Protein AF-A0A969HHE5-F1 (afdb_monomer_lite)

Foldseek 3Di:
DDDPVPPCPVVVVLVVVLVVVVVDPDDDPVNNVVSVVVNVVVVVVVVVVVVVVVVVVVVVVVVVVVVVVVVVVVVVVVVVVVVVVVVVVVVVVVVVVVVVVVVVVVVVVVVVVVVVVVVVVVVVVVVVVVVVVVVVVVVVVVVVVVVVVVVVVVD

pLDDT: mean 85.13, std 11.08, range [43.25, 96.44]

Radius of gyration: 57.69 Å; chains: 1; bounding box: 101×28×163 Å

Secondary structure (DSSP, 8-state):
---GGGTTHHHHHHHHHHHHHHH-TT--HHHHHHHHHHHHHHHHHHHHHHHHHHHHHHHHHHHHHHHHHHHHHHHHHHHHHHHHHHHHHHHHHHHHHHHHHHHHHHHHHHHHHHHHHHHHHHHHHHHHHHHHHHHHHHHHHHHHHHHHHHHHT--

Structure (mmCIF, N/CA/C/O backbone):
data_AF-A0A969HHE5-F1
#
_entry.id   AF-A0A969HHE5-F1
#
loop_
_atom_site.group_PDB
_atom_site.id
_atom_site.type_symbol
_atom_site.label_atom_id
_atom_site.label_alt_id
_atom_site.label_comp_id
_atom_site.label_asym_id
_atom_site.label_entity_id
_atom_site.label_seq_id
_atom_site.pdbx_PDB_ins_code
_atom_site.Cartn_x
_atom_site.Cartn_y
_atom_site.Cartn_z
_atom_site.occupancy
_atom_site.B_iso_or_equiv
_atom_site.auth_seq_id
_atom_site.auth_comp_id
_atom_site.auth_asym_id
_atom_site.auth_atom_id
_atom_site.pdbx_PDB_model_num
ATOM 1 N N . MET A 1 1 ? -5.623 -16.196 25.609 1.00 43.25 1 MET A N 1
ATOM 2 C CA . MET A 1 1 ? -7.076 -15.987 25.433 1.00 43.25 1 MET A CA 1
ATOM 3 C C . MET A 1 1 ? -7.750 -16.845 26.494 1.00 43.25 1 MET A C 1
ATOM 5 O O . MET A 1 1 ? -7.651 -18.057 26.391 1.00 43.25 1 MET A O 1
ATOM 9 N N . GLN A 1 2 ? -8.241 -16.256 27.589 1.00 49.16 2 GLN A N 1
ATOM 10 C CA . GLN A 1 2 ? -8.954 -17.019 28.626 1.00 49.16 2 GLN A CA 1
ATOM 11 C C . GLN A 1 2 ? -10.340 -17.410 28.089 1.00 49.16 2 GLN A C 1
ATOM 13 O O . GLN A 1 2 ? -10.951 -16.626 27.365 1.00 49.16 2 GLN A O 1
ATOM 18 N N . ASP A 1 3 ? -10.789 -18.629 28.390 1.00 47.31 3 ASP A N 1
ATOM 19 C CA . ASP A 1 3 ? -12.088 -19.169 27.974 1.00 47.31 3 ASP A CA 1
ATOM 20 C C . ASP A 1 3 ? -13.237 -18.266 28.483 1.00 47.31 3 ASP A C 1
ATOM 22 O O . ASP A 1 3 ? -13.284 -17.981 29.686 1.00 47.31 3 ASP A O 1
ATOM 26 N N . PRO A 1 4 ? -14.167 -17.808 27.615 1.00 56.56 4 PRO A N 1
ATOM 27 C CA . PRO A 1 4 ? -15.286 -16.946 28.004 1.00 56.56 4 PRO A CA 1
ATOM 28 C C . PRO A 1 4 ? -16.180 -17.534 29.107 1.00 56.56 4 PRO A C 1
ATOM 30 O O . PRO A 1 4 ? -16.873 -16.773 29.781 1.00 56.56 4 PRO A O 1
ATOM 33 N N . LYS A 1 5 ? -16.157 -18.855 29.343 1.00 56.91 5 LYS A N 1
ATOM 34 C CA . LYS A 1 5 ? -16.918 -19.486 30.435 1.00 56.91 5 LYS A CA 1
ATOM 35 C C . LYS A 1 5 ? -16.432 -19.117 31.838 1.00 56.91 5 LYS A C 1
ATOM 37 O O . LYS A 1 5 ? -17.246 -19.114 32.754 1.00 56.91 5 LYS A O 1
ATOM 42 N N . HIS A 1 6 ? -15.157 -18.766 32.008 1.00 61.25 6 HIS A N 1
ATOM 43 C CA . HIS A 1 6 ? -14.584 -18.457 33.326 1.00 61.25 6 HIS A CA 1
ATOM 44 C C . HIS A 1 6 ? -14.660 -16.969 33.709 1.00 61.25 6 HIS A C 1
ATOM 46 O O . HIS A 1 6 ? -14.395 -16.614 34.855 1.00 61.25 6 HIS A O 1
ATOM 52 N N . VAL A 1 7 ? -15.038 -16.085 32.777 1.00 70.12 7 VAL A N 1
ATOM 53 C CA . VAL A 1 7 ? -15.033 -14.625 33.004 1.00 70.12 7 VAL A CA 1
ATOM 54 C C . VAL A 1 7 ? -16.102 -14.190 34.013 1.00 70.12 7 VAL A C 1
ATOM 56 O O . VAL A 1 7 ? -15.891 -13.206 34.712 1.00 70.12 7 VAL A O 1
ATOM 59 N N . PHE A 1 8 ? -17.203 -14.945 34.123 1.00 79.50 8 PHE A N 1
ATOM 60 C CA . PHE A 1 8 ? -18.357 -14.601 34.966 1.00 79.50 8 PHE A CA 1
ATOM 61 C C . PHE A 1 8 ? -18.649 -15.612 36.086 1.00 79.50 8 PHE A C 1
ATOM 63 O O . PHE A 1 8 ? -19.766 -15.678 36.599 1.00 79.50 8 PHE A O 1
ATOM 70 N N . GLU A 1 9 ? -17.690 -16.465 36.454 1.00 84.00 9 GLU A N 1
ATOM 71 C CA . GLU A 1 9 ? -17.938 -17.512 37.457 1.00 84.00 9 GLU A CA 1
ATOM 72 C C . GLU A 1 9 ? -18.353 -16.952 38.819 1.00 84.00 9 GLU A C 1
ATOM 74 O O . GLU A 1 9 ? -19.212 -17.533 39.484 1.00 84.00 9 GLU A O 1
ATOM 79 N N . LYS A 1 10 ? -17.787 -15.811 39.226 1.00 83.06 10 LYS A N 1
ATOM 80 C CA . LYS A 1 10 ? -18.096 -15.177 40.515 1.00 83.06 10 LYS A CA 1
ATOM 81 C C . LYS A 1 10 ? -19.502 -14.589 40.525 1.00 83.06 10 LYS A C 1
ATOM 83 O O . LYS A 1 10 ? -20.229 -14.739 41.499 1.00 83.06 10 LYS A O 1
ATOM 88 N N . GLU A 1 11 ? -19.911 -13.991 39.419 1.00 83.50 11 GLU A N 1
ATOM 89 C CA . GLU A 1 11 ? -21.220 -13.382 39.212 1.00 83.50 11 GLU A CA 1
ATOM 90 C C . GLU A 1 11 ? -22.305 -14.462 39.130 1.00 83.50 11 GLU A C 1
ATOM 92 O O . GLU A 1 11 ? -23.386 -14.322 39.702 1.00 83.50 11 GLU A O 1
ATOM 97 N N . VAL A 1 12 ? -21.999 -15.588 38.477 1.00 86.81 12 VAL A N 1
ATOM 98 C CA . VAL A 1 12 ? -22.869 -16.770 38.451 1.00 86.81 12 VAL A CA 1
ATOM 99 C C . VAL A 1 12 ? -23.000 -17.380 39.850 1.00 86.81 12 VAL A C 1
ATOM 101 O O . VAL A 1 12 ? -24.103 -17.772 40.238 1.00 86.81 12 VAL A O 1
ATOM 104 N N . GLN A 1 13 ? -21.917 -17.436 40.633 1.00 86.50 13 GLN A N 1
ATOM 105 C CA . GLN A 1 13 ? -21.962 -17.880 42.031 1.00 86.50 13 GLN A CA 1
ATOM 106 C C . GLN A 1 13 ? -22.802 -16.942 42.907 1.00 86.50 13 GLN A C 1
ATOM 108 O O . GLN A 1 13 ? -23.683 -17.430 43.613 1.00 86.50 13 GLN A O 1
ATOM 113 N N . ALA A 1 14 ? -22.608 -15.624 42.809 1.00 85.75 14 ALA A N 1
ATOM 114 C CA . ALA A 1 14 ? -23.400 -14.628 43.534 1.00 85.75 14 ALA A CA 1
ATOM 115 C C . ALA A 1 14 ? -24.896 -14.720 43.181 1.00 85.75 14 ALA A C 1
ATOM 117 O O . ALA A 1 14 ? -25.756 -14.713 44.062 1.00 85.75 14 ALA A O 1
ATOM 118 N N . LEU A 1 15 ? -25.225 -14.919 41.899 1.00 85.88 15 LEU A N 1
ATOM 119 C CA . LEU A 1 15 ? -26.602 -15.122 41.446 1.00 85.88 15 LEU A CA 1
ATOM 120 C C . LEU A 1 15 ? -27.217 -16.415 41.999 1.00 85.88 15 LEU A C 1
ATOM 122 O O . LEU A 1 15 ? -28.385 -16.436 42.391 1.00 85.88 15 LEU A O 1
ATOM 126 N N . ASN A 1 16 ? -26.458 -17.510 42.002 1.00 88.00 16 ASN A N 1
ATOM 127 C CA . ASN A 1 16 ? -26.926 -18.788 42.532 1.00 88.00 16 ASN A CA 1
ATOM 128 C C . ASN A 1 16 ? -27.108 -18.740 44.055 1.00 88.00 16 ASN A C 1
ATOM 130 O O . ASN A 1 16 ? -28.074 -19.317 44.553 1.00 88.00 16 ASN A O 1
ATOM 134 N N . HIS A 1 17 ? -26.246 -18.007 44.764 1.00 86.19 17 HIS A N 1
ATOM 135 C CA . HIS A 1 17 ? -26.370 -17.730 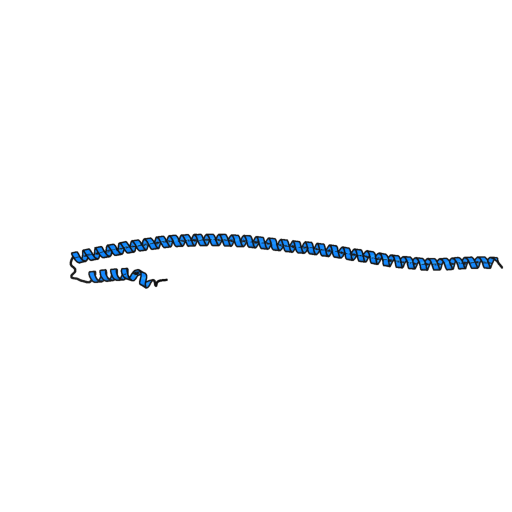46.197 1.00 86.19 17 HIS A CA 1
ATOM 136 C C . HIS A 1 17 ? -27.612 -16.882 46.507 1.00 86.19 17 HIS A C 1
ATOM 138 O O . HIS A 1 17 ? -28.446 -17.268 47.318 1.00 86.19 17 HIS A O 1
ATOM 144 N N . ALA A 1 18 ? -27.851 -15.796 45.769 1.00 84.44 18 ALA A N 1
ATOM 145 C CA . ALA A 1 18 ? -29.075 -15.007 45.931 1.00 84.44 18 ALA A CA 1
ATOM 146 C C . ALA A 1 18 ? -30.350 -15.842 45.665 1.00 84.44 18 ALA A C 1
ATOM 148 O O . ALA A 1 18 ? -31.352 -15.731 46.377 1.00 84.44 18 ALA A O 1
ATOM 149 N N . LYS A 1 19 ? -30.313 -16.738 44.667 1.00 85.94 19 LYS A N 1
ATOM 150 C CA . LYS A 1 19 ? -31.415 -17.670 44.369 1.00 85.94 19 LYS A CA 1
ATOM 151 C C . LYS A 1 19 ? -31.629 -18.722 45.459 1.00 85.94 19 LYS A C 1
ATOM 153 O O . LYS A 1 19 ? -32.777 -19.121 45.660 1.00 85.94 19 LYS A O 1
ATOM 158 N N . SER A 1 20 ? -30.580 -19.208 46.126 1.00 86.06 20 SER A N 1
ATOM 159 C CA . SER A 1 20 ? -30.727 -20.168 47.228 1.00 86.06 20 SER A CA 1
ATOM 160 C C . SER A 1 20 ? -31.316 -19.495 48.468 1.00 86.06 20 SER A C 1
ATOM 162 O O . SER A 1 20 ? -32.255 -20.038 49.049 1.00 86.06 20 SER A O 1
ATOM 164 N N . VAL A 1 21 ? -30.880 -18.271 48.788 1.00 84.31 21 VAL A N 1
ATOM 165 C CA . VAL A 1 21 ? -31.452 -17.450 49.867 1.00 84.31 21 VAL A CA 1
ATOM 166 C C . VAL A 1 21 ? -32.944 -17.186 49.628 1.00 84.31 21 VAL A C 1
ATOM 168 O O . VAL A 1 21 ? -33.747 -17.350 50.540 1.00 84.31 21 VAL A O 1
ATOM 171 N N . LEU A 1 22 ? -33.367 -16.879 48.397 1.00 81.12 22 LEU A N 1
ATOM 172 C CA . LEU A 1 22 ? -34.792 -16.690 48.072 1.00 81.12 22 LEU A CA 1
ATOM 173 C C . LEU A 1 22 ? -35.649 -17.963 48.215 1.00 81.12 22 LEU A C 1
ATOM 175 O O . LEU A 1 22 ? -36.863 -17.868 48.387 1.00 81.12 22 LEU A O 1
ATOM 179 N N . ARG A 1 23 ? -35.049 -19.156 48.115 1.00 84.81 23 ARG A N 1
ATOM 180 C CA . ARG A 1 23 ? -35.761 -20.442 48.250 1.00 84.81 23 ARG A CA 1
ATOM 181 C C . ARG A 1 23 ? -35.939 -20.875 49.707 1.00 84.81 23 ARG A C 1
ATOM 183 O O . ARG A 1 23 ? -36.840 -21.663 49.996 1.00 84.81 23 ARG A O 1
ATOM 190 N N . GLU A 1 24 ? -35.114 -20.374 50.620 1.00 83.31 24 GLU A N 1
ATOM 191 C CA . GLU A 1 24 ? -35.242 -20.628 52.055 1.00 83.31 24 GLU A CA 1
ATOM 192 C C . GLU A 1 24 ? -36.437 -19.847 52.642 1.00 83.31 24 GLU A C 1
ATOM 194 O O . GLU A 1 24 ? -36.425 -18.622 52.735 1.00 83.31 24 GLU A O 1
ATOM 199 N N . LYS A 1 25 ? -37.485 -20.565 53.077 1.00 69.69 25 LYS A N 1
ATOM 200 C CA . LYS A 1 25 ? -38.732 -19.980 53.621 1.00 69.69 25 LYS A CA 1
ATOM 201 C C . LYS A 1 25 ? -38.600 -19.324 55.010 1.00 69.69 25 LYS A C 1
ATOM 203 O O . LYS A 1 25 ? -39.521 -18.625 55.414 1.00 69.69 25 LYS A O 1
ATOM 208 N N . ASN A 1 26 ? -37.493 -19.537 55.728 1.00 72.50 26 ASN A N 1
ATOM 209 C CA . ASN A 1 26 ? -37.283 -19.096 57.120 1.00 72.50 26 ASN A CA 1
ATOM 210 C C . ASN A 1 26 ? -36.113 -18.104 57.263 1.00 72.50 26 ASN A C 1
ATOM 212 O O . ASN A 1 26 ? -35.299 -18.211 58.180 1.00 72.50 26 ASN A O 1
ATOM 216 N N . ASN A 1 27 ? -35.995 -17.137 56.354 1.00 74.12 27 ASN A N 1
ATOM 217 C CA . ASN A 1 27 ? -34.981 -16.094 56.492 1.00 74.12 27 ASN A CA 1
ATOM 218 C C . ASN A 1 27 ? -35.461 -14.956 57.399 1.00 74.12 27 ASN A C 1
ATOM 220 O O . ASN A 1 27 ? -36.538 -14.397 57.206 1.00 74.12 27 ASN A O 1
ATOM 224 N N . SER A 1 28 ? -34.624 -14.590 58.373 1.00 81.31 28 SER A N 1
ATOM 225 C CA . SER A 1 28 ? -34.777 -13.346 59.132 1.00 81.31 28 SER A CA 1
ATOM 226 C C . SER A 1 28 ? -34.724 -12.143 58.183 1.00 81.31 28 SER A C 1
ATOM 228 O O . SER A 1 28 ? -33.904 -12.114 57.260 1.00 81.31 28 SER A O 1
ATOM 230 N N . LEU A 1 29 ? -35.558 -11.131 58.442 1.00 81.00 29 LEU A N 1
ATOM 231 C CA . LEU A 1 29 ? -35.588 -9.871 57.691 1.00 81.00 29 LEU A CA 1
ATOM 232 C C . LEU A 1 29 ? -34.198 -9.204 57.631 1.00 81.00 29 LEU A C 1
ATOM 234 O O . LEU A 1 29 ? -33.817 -8.638 56.611 1.00 81.00 29 LEU A O 1
ATOM 238 N N . GLU A 1 30 ? -33.416 -9.330 58.706 1.00 83.38 30 GLU A N 1
ATOM 239 C CA . GLU A 1 30 ? -32.064 -8.771 58.813 1.00 83.38 30 GLU A CA 1
ATOM 240 C C . GLU A 1 30 ? -31.058 -9.498 57.903 1.00 83.38 30 GLU A C 1
ATOM 242 O O . GLU A 1 30 ? -30.206 -8.868 57.274 1.00 83.38 30 GLU A O 1
ATOM 247 N N . LYS A 1 31 ? -31.190 -10.826 57.773 1.00 84.69 31 LYS A N 1
ATOM 248 C CA . LYS A 1 31 ? -30.371 -11.633 56.853 1.00 84.69 31 LYS A CA 1
ATOM 249 C C . LYS A 1 31 ? -30.695 -11.271 55.403 1.00 84.69 31 LYS A C 1
ATOM 251 O O . LYS A 1 31 ? -29.785 -11.100 54.602 1.00 84.69 31 LYS A O 1
ATOM 256 N N . LEU A 1 32 ? -31.977 -11.080 55.086 1.00 85.50 32 LEU A N 1
ATOM 257 C CA . LEU A 1 32 ? -32.414 -10.691 53.745 1.00 85.50 32 LEU A CA 1
ATOM 258 C C . LEU A 1 32 ? -31.901 -9.297 53.350 1.00 85.50 32 LEU A C 1
ATOM 260 O O . LEU A 1 32 ? -31.446 -9.112 52.224 1.00 85.50 32 LEU A O 1
ATOM 264 N N . ALA A 1 33 ? -31.921 -8.338 54.281 1.00 86.25 33 ALA A N 1
ATOM 265 C CA . ALA A 1 33 ? -31.387 -6.997 54.052 1.00 86.25 33 ALA A CA 1
ATOM 266 C C . ALA A 1 33 ? -29.879 -7.019 53.742 1.00 86.25 33 ALA A C 1
ATOM 268 O O . ALA A 1 33 ? -29.443 -6.368 52.793 1.00 86.25 33 ALA A O 1
ATOM 269 N N . LYS A 1 34 ? -29.093 -7.815 54.483 1.00 88.44 34 LYS A N 1
ATOM 270 C CA . LYS A 1 34 ? -27.650 -7.982 54.229 1.00 88.44 34 LYS A CA 1
ATOM 271 C C . LYS A 1 34 ? -27.352 -8.641 52.883 1.00 88.44 34 LYS A C 1
ATOM 273 O O . LYS A 1 34 ? -26.453 -8.195 52.178 1.00 88.44 34 LYS A O 1
ATOM 278 N N . GLU A 1 35 ? -28.097 -9.680 52.516 1.00 87.38 35 GLU A N 1
ATOM 279 C CA . GLU A 1 35 ? -27.927 -10.364 51.225 1.00 87.38 35 GLU A CA 1
ATOM 280 C C . GLU A 1 35 ? -28.281 -9.440 50.051 1.00 87.38 35 GLU A C 1
ATOM 282 O O . GLU A 1 35 ? -27.580 -9.415 49.041 1.00 87.38 35 GLU A O 1
ATOM 287 N N . TYR A 1 36 ? -29.316 -8.606 50.201 1.00 87.25 36 TYR A N 1
ATOM 288 C CA . TYR A 1 36 ? -29.660 -7.595 49.200 1.00 87.25 36 TYR A CA 1
ATOM 289 C C . TYR A 1 36 ? -28.592 -6.495 49.089 1.00 87.25 36 TYR A C 1
ATOM 291 O O . TYR A 1 36 ? -28.253 -6.077 47.983 1.00 87.25 36 TYR A O 1
ATOM 299 N N . GLU A 1 37 ? -28.019 -6.048 50.213 1.00 90.75 37 GLU A N 1
ATOM 300 C CA . GLU A 1 37 ? -26.900 -5.095 50.214 1.00 90.75 37 GLU A CA 1
ATOM 301 C C . GLU A 1 37 ? -25.669 -5.674 49.497 1.00 90.75 37 GLU A C 1
ATOM 303 O O . GLU A 1 37 ? -25.035 -4.987 48.694 1.00 90.75 37 GLU A O 1
ATOM 308 N N . MET A 1 38 ? -25.350 -6.947 49.749 1.00 89.12 38 MET A N 1
ATOM 309 C CA . MET A 1 38 ? -24.234 -7.640 49.103 1.00 89.12 38 MET A CA 1
ATOM 310 C C . MET A 1 38 ? -24.462 -7.774 47.594 1.00 89.12 38 MET A C 1
ATOM 312 O O . MET A 1 38 ? -23.601 -7.385 46.807 1.00 89.12 38 MET A O 1
ATOM 316 N N . LEU A 1 39 ? -25.660 -8.204 47.187 1.00 89.12 39 LEU A N 1
ATOM 317 C CA . LEU A 1 39 ? -26.041 -8.301 45.779 1.00 89.12 39 LEU A CA 1
ATOM 318 C C . LEU A 1 39 ? -25.991 -6.938 45.071 1.00 89.12 39 LEU A C 1
ATOM 320 O O . LEU A 1 39 ? -25.548 -6.851 43.926 1.00 89.12 39 LEU A O 1
ATOM 324 N N . SER A 1 40 ? -26.416 -5.867 45.747 1.00 89.94 40 SER A N 1
ATOM 325 C CA . SER A 1 40 ? -26.347 -4.508 45.207 1.00 89.94 40 SER A CA 1
ATOM 326 C C . SER A 1 40 ? -24.902 -4.072 44.946 1.00 89.94 40 SER A C 1
ATOM 328 O O . SER A 1 40 ? -24.633 -3.476 43.904 1.00 89.94 40 SER A O 1
ATOM 330 N N . LYS A 1 41 ? -23.969 -4.385 45.856 1.00 91.19 41 LYS A N 1
ATOM 331 C CA . LYS A 1 41 ? -22.536 -4.086 45.684 1.00 91.19 41 LYS A CA 1
ATOM 332 C C . LYS A 1 41 ? -21.915 -4.890 44.543 1.00 91.19 41 LYS A C 1
ATOM 334 O O . LYS A 1 41 ? -21.164 -4.335 43.741 1.00 91.19 41 LYS A O 1
ATOM 339 N N . ASP A 1 42 ? -22.253 -6.173 44.433 1.00 89.38 42 ASP A N 1
ATOM 340 C CA . ASP A 1 42 ? -21.763 -7.023 43.343 1.00 89.38 42 ASP A CA 1
ATOM 341 C C . ASP A 1 42 ? -22.272 -6.535 41.979 1.00 89.38 42 ASP A C 1
ATOM 343 O O . ASP A 1 42 ? -21.515 -6.480 41.008 1.00 89.38 42 ASP A O 1
ATOM 347 N N . TYR A 1 43 ? -23.534 -6.101 41.909 1.00 91.00 43 TYR A N 1
ATOM 34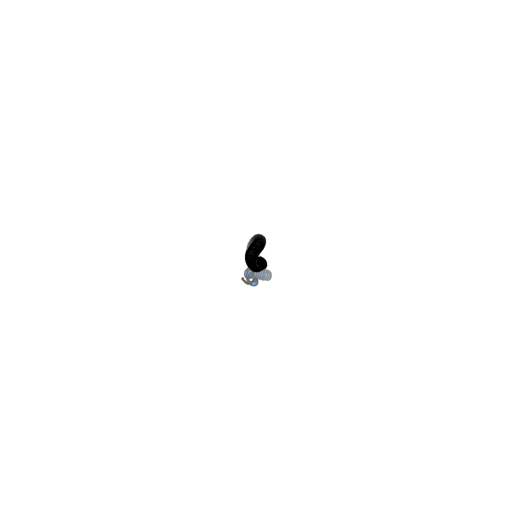8 C CA . TYR A 1 43 ? -24.107 -5.533 40.691 1.00 91.00 43 TYR A CA 1
ATOM 349 C C . TYR A 1 43 ? -23.476 -4.185 40.318 1.00 91.00 43 TYR A C 1
ATOM 351 O O . TYR A 1 43 ? -23.194 -3.941 39.145 1.00 91.00 43 TYR A O 1
ATOM 359 N N . GLU A 1 44 ? -23.205 -3.318 41.299 1.00 91.75 44 GLU A N 1
ATOM 360 C CA . GLU A 1 44 ? -22.490 -2.055 41.084 1.00 91.75 44 GLU A CA 1
ATOM 361 C C . GLU A 1 44 ? -21.101 -2.297 40.481 1.00 91.75 44 GLU A C 1
ATOM 363 O O . GLU A 1 44 ? -20.721 -1.653 39.497 1.00 91.75 44 GLU A O 1
ATOM 368 N N . LYS A 1 45 ? -20.371 -3.283 41.013 1.00 90.12 45 LYS A N 1
ATOM 369 C CA . LYS A 1 45 ? -19.065 -3.677 40.488 1.00 90.12 45 LYS A CA 1
ATOM 370 C C . LYS A 1 45 ? -19.162 -4.195 39.052 1.00 90.12 45 LYS A C 1
ATOM 372 O O . LYS A 1 45 ? -18.418 -3.725 38.193 1.00 90.12 45 LYS A O 1
ATOM 377 N N . LEU A 1 46 ? -20.108 -5.094 38.774 1.00 90.19 46 LEU A N 1
ATOM 378 C CA . LEU A 1 46 ? -20.328 -5.635 37.430 1.00 90.19 46 LEU A CA 1
ATOM 379 C C . LEU A 1 46 ? -20.654 -4.531 36.414 1.00 90.19 46 LEU A C 1
ATOM 381 O O . LEU A 1 46 ? -20.179 -4.555 35.278 1.00 90.19 46 LEU A O 1
ATOM 385 N N . LEU A 1 47 ? -21.440 -3.535 36.822 1.00 91.19 47 LEU A N 1
ATOM 386 C CA . LEU A 1 47 ? -21.789 -2.393 35.981 1.00 91.19 47 LEU A CA 1
ATOM 387 C C . LEU A 1 47 ? -20.569 -1.492 35.717 1.00 91.19 47 LEU A C 1
ATOM 389 O O . LEU A 1 47 ? -20.395 -0.988 34.603 1.00 91.19 47 LEU A O 1
ATOM 393 N N . GLY A 1 48 ? -19.691 -1.341 36.712 1.00 91.75 48 GLY A N 1
ATOM 394 C CA . GLY A 1 48 ? -18.381 -0.708 36.562 1.00 91.75 48 GLY A CA 1
ATOM 395 C C . GLY A 1 48 ? -17.493 -1.431 35.546 1.00 91.75 48 GLY A C 1
ATOM 396 O O . GLY A 1 48 ? -16.986 -0.798 34.615 1.00 91.75 48 GLY A O 1
ATOM 397 N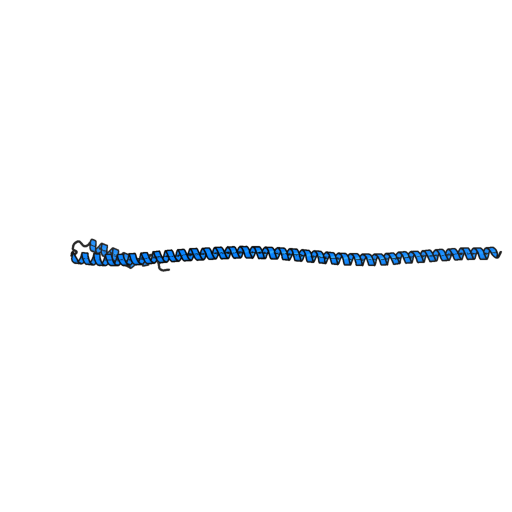 N . ASP A 1 49 ? -17.371 -2.751 35.667 1.00 88.81 49 ASP A N 1
ATOM 398 C CA . ASP A 1 49 ? -16.568 -3.583 34.765 1.00 88.81 49 ASP A CA 1
ATOM 399 C C . ASP A 1 49 ? -17.116 -3.546 33.329 1.00 88.81 49 ASP A C 1
ATOM 401 O O . ASP A 1 49 ? -16.361 -3.339 32.374 1.00 88.81 49 ASP A O 1
ATOM 405 N N . ALA A 1 50 ? -18.440 -3.622 33.158 1.00 89.00 50 ALA A N 1
ATOM 406 C CA . ALA A 1 50 ? -19.091 -3.482 31.857 1.00 89.00 50 ALA A CA 1
ATOM 407 C C . ALA A 1 50 ? -18.793 -2.120 31.206 1.00 89.00 50 ALA A C 1
ATOM 409 O O . ALA A 1 50 ? -18.466 -2.054 30.020 1.00 89.00 50 ALA A O 1
ATOM 410 N N . ARG A 1 51 ? -18.827 -1.024 31.980 1.00 93.12 51 ARG A N 1
ATOM 411 C CA . ARG A 1 51 ? -18.468 0.316 31.484 1.00 93.12 51 ARG A CA 1
ATOM 412 C C . ARG A 1 51 ? -17.009 0.378 31.028 1.00 93.12 51 ARG A C 1
ATOM 414 O O . ARG A 1 51 ? -16.715 1.000 3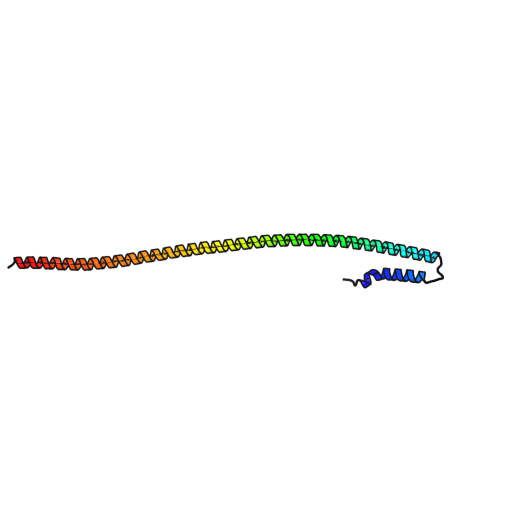0.006 1.00 93.12 51 ARG A O 1
ATOM 421 N N . VAL A 1 52 ? -16.091 -0.244 31.767 1.00 92.00 52 VAL A N 1
ATOM 422 C CA . VAL A 1 52 ? -14.672 -0.315 31.385 1.00 92.00 52 VAL A CA 1
ATOM 423 C C . VAL A 1 52 ? -14.506 -1.086 30.078 1.00 92.00 52 VAL A C 1
ATOM 425 O O . VAL A 1 52 ? -13.820 -0.598 29.179 1.00 92.00 52 VAL A O 1
ATOM 428 N N . ILE A 1 53 ? -15.168 -2.236 29.936 1.00 90.44 53 ILE A N 1
ATOM 429 C CA . ILE A 1 53 ? -15.124 -3.049 28.715 1.00 90.44 53 ILE A CA 1
ATOM 430 C C . ILE A 1 53 ? -15.641 -2.255 27.514 1.00 90.44 53 ILE A C 1
ATOM 432 O O . ILE A 1 53 ? -14.961 -2.220 26.489 1.00 90.44 53 ILE A O 1
ATOM 436 N N . THR A 1 54 ? -16.776 -1.563 27.640 1.00 93.12 54 THR A N 1
ATOM 437 C CA . THR A 1 54 ? -17.310 -0.710 26.566 1.00 93.12 54 THR A CA 1
ATOM 438 C C . THR A 1 54 ? -16.311 0.378 26.175 1.00 93.12 54 THR A C 1
ATOM 440 O O . THR A 1 54 ? -15.947 0.486 25.009 1.00 93.12 54 THR A O 1
ATOM 443 N N . ASN A 1 55 ? -15.756 1.105 27.149 1.00 93.06 55 ASN A N 1
ATOM 444 C CA . ASN A 1 55 ? -14.762 2.147 26.879 1.00 93.06 55 ASN A CA 1
ATOM 445 C C . ASN A 1 55 ? -13.492 1.603 26.203 1.00 93.06 55 ASN A C 1
ATOM 447 O O . ASN A 1 55 ? -12.894 2.271 25.356 1.00 93.06 55 ASN A O 1
ATOM 451 N N . ILE A 1 56 ? -13.033 0.411 26.594 1.00 93.94 56 ILE A N 1
ATOM 452 C CA . ILE A 1 56 ? -11.880 -0.245 25.966 1.00 93.94 56 ILE A CA 1
ATOM 453 C C . ILE A 1 56 ? -12.231 -0.681 24.541 1.00 93.94 56 ILE A C 1
ATOM 455 O O . ILE A 1 56 ? -11.424 -0.460 23.638 1.00 93.94 56 ILE A O 1
ATOM 459 N N . SER A 1 57 ? -13.420 -1.248 24.332 1.00 93.69 57 SER A N 1
ATOM 460 C CA . SER A 1 57 ? -13.924 -1.652 23.017 1.00 93.69 57 SER A CA 1
ATOM 461 C C . SER A 1 57 ? -13.968 -0.462 22.060 1.00 93.69 57 SER A C 1
ATOM 463 O O . SER A 1 57 ? -13.363 -0.516 20.990 1.00 93.69 57 SER A O 1
ATOM 465 N N . ASP A 1 58 ? -14.545 0.662 22.490 1.00 95.00 58 ASP A N 1
ATOM 466 C CA . ASP A 1 58 ? -14.621 1.889 21.692 1.00 95.00 58 ASP A CA 1
ATOM 467 C C . ASP A 1 58 ? -13.224 2.426 21.344 1.00 95.00 58 ASP A C 1
ATOM 469 O O . ASP A 1 58 ? -12.945 2.839 20.214 1.00 95.00 58 ASP A O 1
ATOM 473 N N . ARG A 1 59 ? -12.284 2.388 22.298 1.00 93.75 59 ARG A N 1
ATOM 474 C CA . ARG A 1 59 ? -10.885 2.783 22.056 1.00 93.75 59 ARG A CA 1
ATOM 475 C C . ARG A 1 59 ? -10.186 1.854 21.067 1.00 93.75 59 ARG A C 1
ATOM 477 O O . ARG A 1 59 ? -9.417 2.338 20.237 1.00 93.75 59 ARG A O 1
ATOM 484 N N . LEU A 1 60 ? -10.421 0.547 21.155 1.00 94.12 60 LEU A N 1
ATOM 485 C CA . LEU A 1 60 ? -9.852 -0.442 20.241 1.00 94.12 60 LEU A CA 1
ATOM 486 C C . LEU A 1 60 ? -10.417 -0.288 18.833 1.00 94.12 60 LEU A C 1
ATOM 488 O O . LEU A 1 60 ? -9.636 -0.253 17.888 1.00 94.12 60 LEU A O 1
ATOM 492 N N . GLN A 1 61 ? -11.729 -0.110 18.694 1.00 93.88 61 GLN A N 1
ATOM 493 C CA . GLN A 1 61 ? -12.364 0.173 17.407 1.00 93.88 61 GLN A CA 1
ATOM 494 C C . GLN A 1 61 ? -11.791 1.445 16.777 1.00 93.88 61 GLN A C 1
ATOM 496 O O . GLN A 1 61 ? -11.403 1.440 15.613 1.00 93.88 61 GLN A O 1
ATOM 501 N N . ASN A 1 62 ? -11.624 2.512 17.561 1.00 96.19 62 ASN A N 1
ATOM 502 C CA . ASN A 1 62 ? -11.006 3.743 17.071 1.00 96.19 62 ASN A CA 1
ATOM 503 C C . ASN A 1 62 ? -9.547 3.546 16.630 1.00 96.19 62 ASN A C 1
ATOM 505 O O . ASN A 1 62 ? -9.124 4.121 15.629 1.00 96.19 62 ASN A O 1
ATOM 509 N N . ARG A 1 63 ? -8.763 2.739 17.356 1.00 95.12 63 ARG A N 1
ATOM 510 C CA . ARG A 1 63 ? -7.386 2.399 16.957 1.00 95.12 63 ARG A CA 1
ATOM 511 C C . ARG A 1 63 ? -7.353 1.553 15.689 1.00 95.12 63 ARG A C 1
ATOM 513 O O . ARG A 1 63 ? -6.519 1.811 14.830 1.00 95.12 63 ARG A O 1
ATOM 520 N N . LEU A 1 64 ? -8.263 0.591 15.567 1.00 95.19 64 LEU A N 1
ATOM 521 C CA . LEU A 1 64 ? -8.394 -0.253 14.386 1.00 95.19 64 LEU A CA 1
ATOM 522 C C . LEU A 1 64 ? -8.745 0.587 13.156 1.00 95.19 64 LEU A C 1
ATOM 524 O O . LEU A 1 64 ? -8.092 0.456 12.127 1.00 95.19 64 LEU A O 1
ATOM 528 N N . ASN A 1 65 ? -9.713 1.496 13.286 1.00 95.88 65 ASN A N 1
ATOM 529 C CA . ASN A 1 65 ? -10.107 2.399 12.207 1.00 95.88 65 ASN A CA 1
ATOM 530 C C . ASN A 1 65 ? -8.937 3.289 11.772 1.00 95.88 65 ASN A C 1
ATOM 532 O O . ASN A 1 65 ? -8.647 3.369 10.583 1.00 95.88 65 ASN A O 1
ATOM 536 N N . LYS A 1 66 ? -8.197 3.874 12.724 1.00 95.88 66 LYS A N 1
ATOM 537 C CA . LYS A 1 66 ? -6.995 4.667 12.416 1.00 95.88 66 LYS A CA 1
ATOM 538 C C . LYS A 1 66 ? -5.917 3.851 11.705 1.00 95.88 66 LYS A C 1
ATOM 540 O O . LYS A 1 66 ? -5.389 4.306 10.699 1.00 95.88 66 LYS A O 1
ATOM 545 N N . ALA A 1 67 ? -5.619 2.649 12.196 1.00 93.00 67 ALA A N 1
ATOM 546 C CA . ALA A 1 67 ? -4.634 1.771 11.570 1.00 93.00 67 ALA A CA 1
ATOM 547 C C . ALA A 1 67 ? -5.060 1.363 10.150 1.00 93.00 67 ALA A C 1
ATOM 549 O O . ALA A 1 67 ? -4.232 1.320 9.245 1.00 93.00 67 ALA A O 1
ATOM 550 N N . ASN A 1 68 ? -6.352 1.108 9.935 1.00 95.56 68 ASN A N 1
ATOM 551 C CA . ASN A 1 68 ? -6.893 0.804 8.615 1.00 95.56 68 ASN A CA 1
ATOM 552 C C . ASN A 1 68 ? -6.791 2.008 7.665 1.00 95.56 68 ASN A C 1
ATOM 554 O O . ASN A 1 68 ? -6.411 1.855 6.506 1.00 95.56 68 ASN A O 1
ATOM 558 N N . ASP A 1 69 ? -7.076 3.217 8.149 1.00 96.44 69 ASP A N 1
ATOM 559 C CA . ASP A 1 69 ? -6.917 4.445 7.368 1.00 96.44 69 ASP A CA 1
ATOM 560 C C . ASP A 1 69 ? -5.450 4.702 6.997 1.00 96.44 69 ASP A C 1
ATOM 562 O O . ASP A 1 69 ? -5.157 5.051 5.852 1.00 96.44 69 ASP A O 1
ATOM 566 N N . GLU A 1 70 ? -4.520 4.502 7.932 1.00 96.00 70 GLU A N 1
ATOM 567 C CA . GLU A 1 70 ? -3.077 4.600 7.685 1.00 96.00 70 GLU A CA 1
ATOM 568 C C . GLU A 1 70 ? -2.605 3.559 6.666 1.00 96.00 70 GLU A C 1
ATOM 570 O O . GLU A 1 70 ? -1.900 3.907 5.718 1.00 96.00 70 GLU A O 1
ATOM 575 N N . LEU A 1 71 ? -3.054 2.307 6.797 1.00 94.69 71 LEU A N 1
ATOM 576 C CA . LEU A 1 71 ? -2.759 1.240 5.843 1.00 94.69 71 LEU A CA 1
ATOM 577 C C . LEU A 1 71 ? -3.273 1.593 4.442 1.00 94.69 71 LEU A C 1
ATOM 579 O O . LEU A 1 71 ? -2.555 1.445 3.456 1.00 94.69 71 LEU A O 1
ATOM 583 N N . ASN A 1 72 ? -4.502 2.102 4.348 1.00 95.75 72 ASN A N 1
ATOM 584 C CA . ASN A 1 72 ? -5.098 2.507 3.080 1.00 95.75 72 ASN A CA 1
ATOM 585 C C . ASN A 1 72 ? -4.335 3.666 2.430 1.00 95.75 72 ASN A C 1
ATOM 587 O O . ASN A 1 72 ? -4.170 3.673 1.210 1.00 95.75 72 ASN A O 1
ATOM 591 N N . ARG A 1 73 ? -3.849 4.630 3.221 1.00 95.00 73 ARG A N 1
ATOM 592 C CA . ARG A 1 73 ? -2.985 5.712 2.723 1.00 95.00 73 ARG A CA 1
ATOM 593 C C . ARG A 1 73 ? -1.659 5.161 2.208 1.00 95.00 73 ARG A C 1
ATOM 595 O O . ARG A 1 73 ? -1.335 5.389 1.049 1.00 95.00 73 ARG A O 1
ATOM 602 N N . ALA A 1 74 ? -0.968 4.354 3.011 1.00 92.12 74 ALA A N 1
ATOM 603 C CA . ALA A 1 74 ? 0.298 3.740 2.618 1.00 92.12 74 ALA A CA 1
ATOM 604 C C . ALA A 1 74 ? 0.159 2.890 1.343 1.00 92.12 74 ALA A C 1
ATOM 606 O O . ALA A 1 74 ? 1.017 2.934 0.466 1.00 92.12 74 ALA A O 1
ATOM 607 N N . ASN A 1 75 ? -0.944 2.155 1.196 1.00 94.38 75 ASN A N 1
ATOM 608 C CA . ASN A 1 75 ? -1.196 1.345 0.008 1.00 94.38 75 ASN A CA 1
ATOM 609 C C . ASN A 1 75 ? -1.422 2.208 -1.249 1.00 94.38 75 ASN A C 1
ATOM 611 O O . ASN A 1 75 ? -0.924 1.882 -2.326 1.00 94.38 75 ASN A O 1
ATOM 615 N N . ARG A 1 76 ? -2.124 3.343 -1.118 1.00 94.44 76 ARG A N 1
ATOM 616 C CA . ARG A 1 76 ? -2.281 4.316 -2.214 1.00 94.44 76 ARG A CA 1
ATOM 617 C C . ARG A 1 76 ? -0.947 4.946 -2.610 1.00 94.44 76 ARG A C 1
ATOM 619 O O . ARG A 1 76 ? -0.679 5.080 -3.802 1.00 94.44 76 ARG A O 1
ATOM 626 N N . ASP A 1 77 ? -0.107 5.279 -1.635 1.00 94.44 77 ASP A N 1
ATOM 627 C CA . ASP A 1 77 ? 1.223 5.846 -1.879 1.00 94.44 77 ASP A CA 1
ATOM 628 C C . ASP A 1 77 ? 2.158 4.830 -2.554 1.00 94.44 77 ASP A C 1
ATOM 630 O O . ASP A 1 77 ? 2.906 5.164 -3.472 1.00 94.44 77 ASP A O 1
ATOM 634 N N . LEU A 1 78 ? 2.079 3.554 -2.167 1.00 92.44 78 LEU A N 1
ATOM 635 C CA . LEU A 1 78 ? 2.813 2.483 -2.842 1.00 92.44 78 LEU A CA 1
ATOM 636 C C . LEU A 1 78 ? 2.347 2.292 -4.287 1.00 92.44 78 LEU A C 1
ATOM 638 O O . LEU A 1 78 ? 3.180 2.135 -5.180 1.00 92.44 78 LEU A O 1
ATOM 642 N N . GLN A 1 79 ? 1.036 2.335 -4.540 1.00 93.44 79 GLN A N 1
ATOM 643 C CA . GLN A 1 79 ? 0.503 2.251 -5.901 1.00 93.44 79 GLN A CA 1
ATOM 644 C C . GLN A 1 79 ? 0.962 3.422 -6.774 1.00 93.44 79 GLN A C 1
ATOM 646 O O . GLN A 1 79 ? 1.356 3.202 -7.921 1.00 93.44 79 GLN A O 1
ATOM 651 N N . SER A 1 80 ? 0.939 4.651 -6.252 1.00 93.56 80 SER A N 1
ATOM 652 C CA . SER A 1 80 ? 1.380 5.828 -7.007 1.00 93.56 80 SER A CA 1
ATOM 653 C C . SER A 1 80 ? 2.880 5.770 -7.314 1.00 93.56 80 SER A C 1
ATOM 655 O O . SER A 1 80 ? 3.275 5.967 -8.464 1.00 93.56 80 SER A O 1
ATOM 657 N N . SER A 1 81 ? 3.700 5.389 -6.331 1.00 92.25 81 SER A N 1
ATOM 658 C CA . SER A 1 81 ? 5.143 5.189 -6.502 1.00 92.25 81 SER A CA 1
ATOM 659 C C . SER A 1 81 ? 5.455 4.086 -7.519 1.00 92.25 81 SER A C 1
ATOM 661 O O . SER A 1 81 ? 6.269 4.274 -8.424 1.00 92.25 81 SER A O 1
ATOM 663 N N . SER A 1 82 ? 4.750 2.953 -7.451 1.00 91.81 82 SER A N 1
ATOM 664 C CA . SER A 1 82 ? 4.907 1.860 -8.416 1.00 91.81 82 SER A CA 1
ATOM 665 C C . SER A 1 82 ? 4.550 2.296 -9.842 1.00 91.81 82 SER A C 1
ATOM 667 O O . SER A 1 82 ? 5.282 1.984 -10.784 1.00 91.81 82 SER A O 1
ATOM 669 N N . ALA A 1 83 ? 3.480 3.079 -10.012 1.00 93.56 83 ALA A N 1
ATOM 670 C CA . ALA A 1 83 ? 3.113 3.636 -11.310 1.00 93.56 83 ALA A CA 1
ATOM 671 C C . ALA A 1 83 ? 4.188 4.593 -11.858 1.00 93.56 83 ALA A C 1
ATOM 673 O O . ALA A 1 83 ? 4.477 4.572 -13.055 1.00 93.56 83 ALA A O 1
ATOM 674 N N . GLU A 1 84 ? 4.807 5.409 -11.002 1.00 93.75 84 GLU A N 1
ATOM 675 C CA . GLU A 1 84 ? 5.900 6.300 -11.399 1.00 93.75 84 GLU A CA 1
ATOM 676 C C . GLU A 1 84 ? 7.159 5.523 -11.807 1.00 93.75 84 GLU A C 1
ATOM 678 O O . GLU A 1 84 ? 7.770 5.835 -12.832 1.00 93.75 84 GLU A O 1
ATOM 683 N N . ILE A 1 85 ? 7.525 4.484 -11.051 1.00 92.69 85 ILE A N 1
ATOM 684 C CA . ILE A 1 85 ? 8.656 3.604 -11.374 1.00 92.69 85 ILE A CA 1
ATOM 685 C C . ILE A 1 85 ? 8.436 2.927 -12.727 1.00 92.69 85 ILE A C 1
ATOM 687 O O . ILE A 1 85 ? 9.345 2.925 -13.555 1.00 92.69 85 ILE A O 1
ATOM 691 N N . ASN A 1 86 ? 7.232 2.414 -12.987 1.00 92.56 86 ASN A N 1
ATOM 692 C CA . ASN A 1 86 ? 6.914 1.790 -14.271 1.00 92.56 86 ASN A CA 1
ATOM 693 C C . ASN A 1 86 ? 7.031 2.788 -15.426 1.00 92.56 86 ASN A C 1
ATOM 695 O O . ASN A 1 86 ? 7.708 2.499 -16.406 1.00 92.56 86 ASN A O 1
ATOM 699 N N . ARG A 1 87 ? 6.496 4.007 -15.275 1.00 91.62 87 ARG A N 1
ATOM 700 C CA . ARG A 1 87 ? 6.675 5.067 -16.284 1.00 91.62 87 ARG A CA 1
ATOM 701 C C . ARG A 1 87 ? 8.147 5.389 -16.532 1.00 91.62 87 ARG A C 1
ATOM 703 O O . ARG A 1 87 ? 8.550 5.573 -17.675 1.00 91.62 87 ARG A O 1
ATOM 710 N N . LYS A 1 88 ? 8.956 5.477 -15.474 1.00 91.69 88 LYS A N 1
ATOM 711 C CA . LYS A 1 88 ? 10.400 5.721 -15.595 1.00 91.69 88 LYS A CA 1
ATOM 712 C C . LYS A 1 88 ? 11.108 4.567 -16.300 1.00 91.69 88 LYS A C 1
ATOM 714 O O . LYS A 1 88 ? 11.955 4.828 -17.146 1.00 91.69 88 LYS A O 1
ATOM 719 N N . ASN A 1 89 ? 10.747 3.322 -16.003 1.00 92.12 89 ASN A N 1
ATOM 720 C CA . ASN A 1 89 ? 11.283 2.154 -16.697 1.00 92.12 89 ASN A CA 1
ATOM 721 C C . ASN A 1 89 ? 10.933 2.170 -18.189 1.00 92.12 89 ASN A C 1
ATOM 723 O O . ASN A 1 89 ? 11.831 1.976 -19.007 1.00 92.12 89 ASN A O 1
ATOM 727 N N . ASP A 1 90 ? 9.685 2.481 -18.542 1.00 92.00 90 ASP A N 1
ATOM 728 C CA . ASP A 1 90 ? 9.258 2.598 -19.941 1.00 92.00 90 ASP A CA 1
ATOM 729 C C . ASP A 1 90 ? 10.040 3.703 -20.668 1.00 92.00 90 ASP A C 1
ATOM 731 O O . ASP A 1 90 ? 10.540 3.507 -21.775 1.00 92.00 90 ASP A O 1
ATOM 735 N N . LEU A 1 91 ? 10.216 4.865 -20.030 1.00 92.00 91 LEU A N 1
ATOM 736 C CA . LEU A 1 91 ? 11.014 5.964 -20.582 1.00 92.00 91 LEU A CA 1
ATOM 737 C C . LEU A 1 91 ? 12.483 5.574 -20.787 1.00 92.00 91 LEU A C 1
ATOM 739 O O . LEU A 1 91 ? 13.074 5.915 -21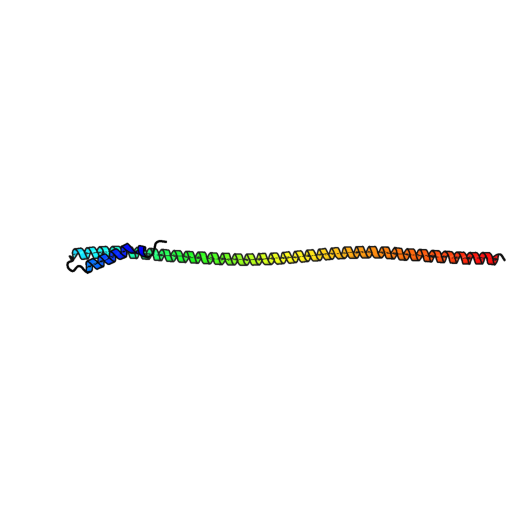.815 1.00 92.00 91 LEU A O 1
ATOM 743 N N . LEU A 1 92 ? 13.077 4.862 -19.828 1.00 91.56 92 LEU A N 1
ATOM 744 C CA . LEU A 1 92 ? 14.453 4.381 -19.934 1.00 91.56 92 LEU A CA 1
ATOM 745 C C . LEU A 1 92 ? 14.600 3.364 -21.067 1.00 91.56 92 LEU A C 1
ATOM 747 O O . LEU A 1 92 ? 15.553 3.472 -21.835 1.00 91.56 92 LEU A O 1
ATOM 751 N N . GLN A 1 93 ? 13.659 2.428 -21.219 1.00 88.06 93 GLN A N 1
ATOM 752 C CA . GLN A 1 93 ? 13.662 1.475 -22.332 1.00 88.06 93 GLN A CA 1
ATOM 753 C C . GLN A 1 93 ? 13.545 2.183 -23.680 1.00 88.06 93 GLN A C 1
ATOM 755 O O . GLN A 1 93 ? 14.381 1.959 -24.552 1.00 88.06 93 GLN A O 1
ATOM 760 N N . ASN A 1 94 ? 12.606 3.121 -23.815 1.00 90.81 94 ASN A N 1
ATOM 761 C CA . ASN A 1 94 ? 12.471 3.916 -25.035 1.00 90.81 94 ASN A CA 1
ATOM 762 C C . ASN A 1 94 ? 13.760 4.689 -25.353 1.00 90.81 94 ASN A C 1
ATOM 764 O O . ASN A 1 94 ? 14.205 4.721 -26.497 1.00 90.81 94 ASN A O 1
ATOM 768 N N . THR A 1 95 ? 14.414 5.255 -24.335 1.00 88.88 95 THR A N 1
ATOM 769 C CA . THR A 1 95 ? 15.690 5.966 -24.512 1.00 88.88 95 THR A CA 1
ATOM 770 C C . THR A 1 95 ? 16.814 5.021 -24.947 1.00 88.88 95 THR A C 1
ATOM 772 O O . THR A 1 95 ? 17.623 5.368 -25.810 1.00 88.88 95 THR A O 1
ATOM 775 N N . ILE A 1 96 ? 16.878 3.814 -24.377 1.00 85.50 96 ILE A N 1
ATOM 776 C CA . ILE A 1 96 ? 17.835 2.778 -24.787 1.00 85.50 96 ILE A CA 1
ATOM 777 C C . ILE A 1 96 ? 17.594 2.387 -26.246 1.00 85.50 96 ILE A C 1
ATOM 779 O O . ILE A 1 96 ? 18.556 2.299 -27.016 1.00 85.50 96 ILE A O 1
ATOM 783 N N . ASP A 1 97 ? 16.340 2.200 -26.643 1.00 87.44 97 ASP A N 1
ATOM 784 C CA . ASP A 1 97 ? 15.970 1.835 -28.006 1.00 87.44 97 ASP A CA 1
ATOM 785 C C . ASP A 1 97 ? 16.323 2.945 -28.999 1.00 87.44 97 ASP A C 1
ATOM 787 O O . ASP A 1 97 ? 16.916 2.674 -30.047 1.00 87.44 97 ASP A O 1
ATOM 791 N N . GLU A 1 98 ? 16.064 4.208 -28.656 1.00 88.62 98 GLU A N 1
ATOM 792 C CA . GLU A 1 98 ? 16.459 5.364 -29.464 1.00 88.62 98 GLU A CA 1
ATOM 793 C C . GLU A 1 98 ? 17.980 5.470 -29.623 1.00 88.62 98 GLU A C 1
ATOM 795 O O . GLU A 1 98 ? 18.482 5.605 -30.745 1.00 88.62 98 GLU A O 1
ATOM 800 N N . LEU A 1 99 ? 18.735 5.353 -28.525 1.00 85.81 99 LEU A N 1
ATOM 801 C CA . LEU A 1 99 ? 20.200 5.374 -28.556 1.00 85.81 99 LEU A CA 1
ATOM 802 C C . LEU A 1 99 ? 20.761 4.200 -29.366 1.00 85.81 99 LEU A C 1
ATOM 804 O O . LEU A 1 99 ? 21.717 4.367 -30.132 1.00 85.81 99 LEU A O 1
ATOM 808 N N . THR A 1 100 ? 20.151 3.022 -29.246 1.00 84.75 100 THR A N 1
ATOM 809 C CA . THR A 1 100 ? 20.535 1.819 -29.991 1.00 84.75 100 THR A CA 1
ATOM 810 C C . THR A 1 100 ? 20.272 1.999 -31.477 1.00 84.75 100 THR A C 1
ATOM 812 O O . THR A 1 100 ? 21.176 1.792 -32.292 1.00 84.75 100 THR A O 1
ATOM 815 N N . LYS A 1 101 ? 19.080 2.474 -31.844 1.00 84.19 101 LYS A N 1
ATOM 816 C CA . LYS A 1 101 ? 18.697 2.765 -33.228 1.00 84.19 101 LYS A CA 1
ATOM 817 C C . LYS A 1 101 ? 19.610 3.819 -33.853 1.00 84.19 101 LYS A C 1
ATOM 819 O O . LYS A 1 101 ? 20.095 3.626 -34.969 1.00 84.19 101 LYS A O 1
ATOM 824 N N . ALA A 1 102 ? 19.921 4.892 -33.126 1.00 80.81 102 ALA A N 1
ATOM 825 C CA . ALA A 1 102 ? 20.855 5.919 -33.577 1.00 80.81 102 ALA A CA 1
ATOM 826 C C . ALA A 1 102 ? 22.277 5.361 -33.765 1.00 80.81 102 ALA A C 1
ATOM 828 O O . ALA A 1 102 ? 22.947 5.681 -34.750 1.00 80.81 102 ALA A O 1
ATOM 829 N N . ARG A 1 103 ? 22.744 4.490 -32.860 1.00 79.94 103 ARG A N 1
ATOM 830 C CA . ARG A 1 103 ? 24.066 3.851 -32.957 1.00 79.94 103 ARG A CA 1
ATOM 831 C C . ARG A 1 103 ? 24.157 2.890 -34.140 1.00 79.94 103 ARG A C 1
ATOM 833 O O . ARG A 1 103 ? 25.171 2.896 -34.837 1.00 79.94 103 ARG A O 1
ATOM 840 N N . VAL A 1 104 ? 23.119 2.088 -34.377 1.00 79.62 104 VAL A N 1
ATOM 841 C CA . VAL A 1 104 ? 23.035 1.184 -35.535 1.00 79.62 104 VAL A CA 1
ATOM 842 C C . VAL A 1 104 ? 23.009 1.988 -36.833 1.00 79.62 104 VAL A C 1
ATOM 844 O O . VAL A 1 104 ? 23.786 1.689 -37.735 1.00 79.62 104 VAL A O 1
ATOM 847 N N . SER A 1 105 ? 22.210 3.057 -36.894 1.00 76.38 105 SER A N 1
ATOM 848 C CA . SER A 1 105 ? 22.146 3.954 -38.053 1.00 76.38 105 SER A CA 1
ATOM 849 C C . SER A 1 105 ? 23.511 4.573 -38.380 1.00 76.38 105 SER A C 1
ATOM 851 O O . SER A 1 105 ? 23.991 4.456 -39.506 1.00 76.38 105 SER A O 1
ATOM 853 N N . LYS A 1 106 ? 24.217 5.122 -37.379 1.00 81.50 106 LYS A N 1
ATOM 854 C CA . LYS A 1 106 ? 25.571 5.671 -37.576 1.00 81.50 106 LYS A CA 1
ATOM 855 C C . LYS A 1 106 ? 26.560 4.620 -38.089 1.00 81.50 106 LYS A C 1
ATOM 857 O O . LYS A 1 106 ? 27.320 4.907 -39.009 1.00 81.50 106 LYS A O 1
ATOM 862 N N . LYS A 1 107 ? 26.536 3.402 -37.531 1.00 82.38 107 LYS A N 1
ATOM 863 C CA . LYS A 1 107 ? 27.396 2.300 -37.995 1.00 82.38 107 LYS A CA 1
ATOM 864 C C . LYS A 1 107 ? 27.089 1.899 -39.440 1.00 82.38 107 LYS A C 1
ATOM 866 O O . LYS A 1 107 ? 28.024 1.697 -40.210 1.00 82.38 107 LYS A O 1
ATOM 871 N N . ALA A 1 108 ? 25.812 1.818 -39.816 1.00 80.06 108 ALA A N 1
ATOM 872 C CA . ALA A 1 108 ? 25.401 1.497 -41.180 1.00 80.06 108 ALA A CA 1
ATOM 873 C C . ALA A 1 108 ? 25.917 2.542 -42.180 1.00 80.06 108 ALA A C 1
ATOM 875 O O . ALA A 1 108 ? 26.520 2.172 -43.183 1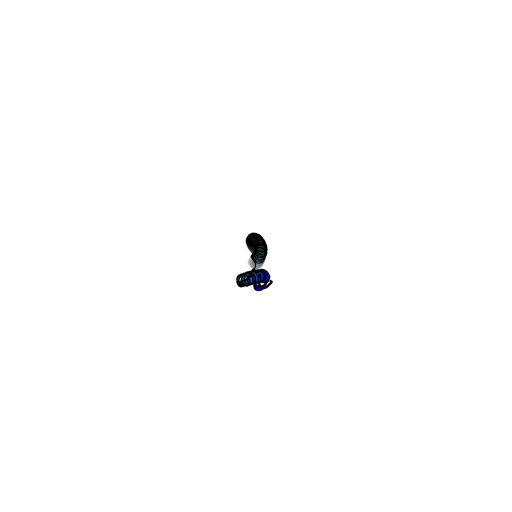.00 80.06 108 ALA A O 1
ATOM 876 N N . THR A 1 109 ? 25.786 3.835 -41.868 1.00 86.06 109 THR A N 1
ATOM 877 C CA . THR A 1 109 ? 26.306 4.915 -42.721 1.00 86.06 109 THR A CA 1
ATOM 878 C C . THR A 1 109 ? 27.818 4.818 -42.913 1.00 86.06 109 THR A C 1
ATOM 880 O O . THR A 1 109 ? 28.296 4.959 -44.035 1.00 86.06 109 THR A O 1
ATOM 883 N N . THR A 1 110 ? 28.586 4.527 -41.857 1.00 90.38 110 THR A N 1
ATOM 884 C CA . THR A 1 110 ? 30.042 4.345 -41.978 1.00 90.38 110 THR A CA 1
ATOM 885 C C . THR A 1 110 ? 30.401 3.159 -42.873 1.00 90.38 110 THR A C 1
ATOM 887 O O . THR A 1 110 ? 31.306 3.275 -43.695 1.00 90.38 110 THR A O 1
ATOM 890 N N . ILE A 1 111 ? 29.689 2.035 -42.750 1.00 91.38 111 ILE A N 1
ATOM 891 C CA . ILE A 1 111 ? 29.914 0.853 -43.596 1.00 91.38 111 ILE A CA 1
ATOM 892 C C . ILE A 1 111 ? 29.595 1.173 -45.060 1.00 91.38 111 ILE A C 1
ATOM 894 O O . ILE A 1 111 ? 30.394 0.856 -45.938 1.00 91.38 111 ILE A O 1
ATOM 898 N N . VAL A 1 112 ? 28.467 1.837 -45.323 1.00 91.00 112 VAL A N 1
ATOM 899 C CA . VAL A 1 112 ? 28.073 2.249 -46.679 1.00 91.00 112 VAL A CA 1
ATOM 900 C C . VAL A 1 112 ? 29.100 3.209 -47.279 1.00 91.00 112 VAL A C 1
ATOM 902 O O . VAL A 1 112 ? 29.492 3.031 -48.429 1.00 91.00 112 VAL A O 1
ATOM 905 N N . LEU A 1 113 ? 29.593 4.179 -46.504 1.00 92.06 113 LEU A N 1
ATOM 906 C CA . LEU A 1 113 ? 30.630 5.111 -46.950 1.00 92.06 113 LEU A CA 1
ATOM 907 C C . LEU A 1 113 ? 31.938 4.379 -47.293 1.00 92.06 113 LEU A C 1
ATOM 909 O O . LEU A 1 113 ? 32.518 4.617 -48.348 1.00 92.06 113 LEU A O 1
ATOM 913 N N . MET A 1 114 ? 32.377 3.454 -46.435 1.00 94.12 114 MET A N 1
ATOM 914 C CA . MET A 1 114 ? 33.563 2.625 -46.683 1.00 94.12 114 MET A CA 1
ATOM 915 C C . MET A 1 114 ? 33.408 1.780 -47.952 1.00 94.12 114 MET A C 1
ATOM 917 O O . MET A 1 114 ? 34.323 1.729 -48.772 1.00 94.12 114 MET A O 1
ATOM 921 N N . ALA A 1 115 ? 32.243 1.159 -48.151 1.00 93.06 115 ALA A N 1
ATOM 922 C CA . ALA A 1 115 ? 31.948 0.395 -49.358 1.00 93.06 115 ALA A CA 1
ATOM 923 C C . ALA A 1 115 ? 31.949 1.282 -50.614 1.00 93.06 115 ALA A C 1
ATOM 925 O O . ALA A 1 115 ? 32.511 0.891 -51.634 1.00 93.06 115 ALA A O 1
ATOM 926 N N . ALA A 1 116 ? 31.380 2.490 -50.536 1.00 95.44 116 ALA A N 1
ATOM 927 C CA . ALA A 1 116 ? 31.374 3.448 -51.639 1.00 95.44 116 ALA A CA 1
ATOM 928 C C . ALA A 1 116 ? 32.796 3.881 -52.033 1.00 95.44 116 ALA A C 1
ATOM 930 O O . ALA A 1 116 ? 33.119 3.901 -53.218 1.00 95.44 116 ALA A O 1
ATOM 931 N N . ILE A 1 117 ? 33.661 4.161 -51.051 1.00 95.75 117 ILE A N 1
ATOM 932 C CA . ILE A 1 117 ? 35.071 4.509 -51.291 1.00 95.75 117 ILE A CA 1
ATOM 933 C C . ILE A 1 117 ? 35.810 3.341 -51.955 1.00 95.75 117 ILE A C 1
ATOM 935 O O . ILE A 1 117 ? 36.519 3.537 -52.939 1.00 95.75 117 ILE A O 1
ATOM 939 N N . LEU A 1 118 ? 35.625 2.116 -51.456 1.00 96.06 118 LEU A N 1
ATOM 940 C CA . LEU A 1 118 ? 36.252 0.926 -52.036 1.00 96.06 118 LEU A CA 1
ATOM 941 C C . LEU A 1 118 ? 35.803 0.684 -53.482 1.00 96.06 118 LEU A C 1
ATOM 943 O O . LEU A 1 118 ? 36.641 0.464 -54.355 1.00 96.06 118 LEU A O 1
ATOM 947 N N . LEU A 1 119 ? 34.497 0.764 -53.750 1.00 95.38 119 LEU A N 1
ATOM 948 C CA . LEU A 1 119 ? 33.951 0.616 -55.101 1.00 95.38 119 LEU A CA 1
ATOM 949 C C . LEU A 1 119 ? 34.472 1.700 -56.050 1.00 95.38 119 LEU A C 1
ATOM 951 O O . LEU A 1 119 ? 34.791 1.398 -57.200 1.00 95.38 119 LEU A O 1
ATOM 955 N N . PHE A 1 120 ? 34.606 2.938 -55.569 1.00 95.94 120 PHE A N 1
ATOM 956 C CA . PHE A 1 120 ? 35.168 4.039 -56.346 1.00 95.94 120 PHE A CA 1
ATOM 957 C C . PHE A 1 120 ? 36.615 3.755 -56.773 1.00 95.94 120 PHE A C 1
ATOM 959 O O . PHE A 1 120 ? 36.937 3.885 -57.952 1.00 95.94 120 PHE A O 1
ATOM 966 N N . LEU A 1 121 ? 37.461 3.278 -55.854 1.00 95.50 121 LEU A N 1
ATOM 967 C CA . LEU A 1 121 ? 38.853 2.928 -56.159 1.00 95.50 121 LEU A CA 1
ATOM 968 C C . LEU A 1 121 ? 38.959 1.787 -57.177 1.00 95.50 121 LEU A C 1
ATOM 970 O O . LEU A 1 121 ? 39.757 1.862 -58.108 1.00 95.50 121 LEU A O 1
ATOM 974 N N . VAL A 1 122 ? 38.140 0.741 -57.031 1.00 95.94 122 VAL A N 1
ATOM 975 C CA . VAL A 1 122 ? 38.112 -0.376 -57.991 1.00 95.94 122 VAL A CA 1
ATOM 976 C C . VAL A 1 122 ? 37.697 0.112 -59.379 1.00 95.94 122 VAL A C 1
ATOM 978 O O . VAL A 1 122 ? 38.308 -0.274 -60.377 1.00 95.94 122 VAL A O 1
ATOM 981 N N . SER A 1 123 ? 36.695 0.992 -59.444 1.00 94.62 123 SER A N 1
ATOM 982 C CA . SER A 1 123 ? 36.264 1.617 -60.694 1.00 94.62 123 SER A CA 1
ATOM 983 C C . SER A 1 123 ? 37.396 2.432 -61.331 1.00 94.62 123 SER A C 1
ATOM 985 O O . SER A 1 123 ? 37.724 2.203 -62.492 1.00 94.62 123 SER A O 1
ATOM 987 N N . GLU A 1 124 ? 38.050 3.330 -60.589 1.00 94.00 124 GLU A N 1
ATOM 988 C CA . GLU A 1 124 ? 39.185 4.134 -61.082 1.00 94.00 124 GLU A CA 1
ATOM 989 C C . GLU A 1 124 ? 40.325 3.271 -61.649 1.00 94.00 124 GLU A C 1
ATOM 991 O O . GLU A 1 124 ? 40.849 3.538 -62.736 1.00 94.00 124 GLU A O 1
ATOM 996 N N . VAL A 1 125 ? 40.683 2.183 -60.961 1.00 94.38 125 VAL A N 1
ATOM 997 C CA . VAL A 1 125 ? 41.718 1.247 -61.427 1.00 94.38 125 VAL A CA 1
ATOM 998 C C . VAL A 1 125 ? 41.300 0.565 -62.732 1.00 94.38 125 VAL A C 1
ATOM 1000 O O . VAL A 1 125 ? 42.098 0.456 -63.662 1.00 94.38 125 VAL A O 1
ATOM 1003 N N . PHE A 1 126 ? 40.039 0.152 -62.848 1.00 93.56 126 PHE A N 1
ATOM 1004 C CA . PHE A 1 126 ? 39.523 -0.467 -64.068 1.00 93.56 126 PHE A CA 1
ATOM 1005 C C . PHE A 1 126 ? 39.537 0.495 -65.267 1.00 93.56 126 PHE A C 1
ATOM 1007 O O . PHE A 1 126 ? 39.986 0.130 -66.361 1.00 93.56 126 PHE A O 1
ATOM 1014 N N . TRP A 1 127 ? 39.085 1.735 -65.061 1.00 90.50 127 TRP A N 1
ATOM 1015 C CA . TRP A 1 127 ? 39.092 2.772 -66.094 1.00 90.50 127 TRP A CA 1
ATOM 1016 C C . TRP A 1 127 ? 40.517 3.154 -66.512 1.00 90.50 127 TRP A C 1
ATOM 1018 O O . TRP A 1 127 ? 40.792 3.250 -67.709 1.00 90.50 127 TRP A O 1
ATOM 1028 N N . SER A 1 128 ? 41.443 3.304 -65.562 1.00 89.31 128 SER A N 1
ATOM 1029 C CA . SER A 1 128 ? 42.842 3.644 -65.861 1.00 89.31 128 SER A CA 1
ATOM 1030 C C . SER A 1 128 ? 43.575 2.529 -66.611 1.00 89.31 128 SER A C 1
ATOM 1032 O O . SER A 1 128 ? 44.234 2.805 -67.615 1.00 89.31 128 SER A O 1
ATOM 1034 N N . LEU A 1 129 ? 43.405 1.263 -66.214 1.00 88.31 129 LEU A N 1
ATOM 1035 C CA . LEU A 1 129 ? 43.938 0.112 -66.955 1.00 88.31 129 LEU A CA 1
ATOM 1036 C C . LEU A 1 129 ? 43.389 0.057 -68.383 1.00 88.31 129 LEU A C 1
ATOM 1038 O O . LEU A 1 129 ? 44.150 -0.125 -69.336 1.00 88.31 129 LEU A O 1
ATOM 1042 N N . SER A 1 130 ? 42.082 0.271 -68.544 1.00 88.31 130 SER A N 1
ATOM 1043 C CA . SER A 1 130 ? 41.442 0.309 -69.862 1.00 88.31 130 SER A CA 1
ATOM 1044 C C . SER A 1 130 ? 42.012 1.436 -70.730 1.00 88.31 130 SER A C 1
ATOM 1046 O O . SER A 1 130 ? 42.343 1.211 -71.895 1.00 88.31 130 SER A O 1
ATOM 1048 N N . TRP A 1 131 ? 42.207 2.630 -70.161 1.00 87.31 131 TRP A N 1
ATOM 1049 C CA . TRP A 1 131 ? 42.807 3.769 -70.860 1.00 87.31 131 TRP A CA 1
ATOM 1050 C C . TRP A 1 131 ? 44.252 3.503 -71.292 1.00 87.31 131 TRP A C 1
ATOM 1052 O O . TRP A 1 131 ? 44.629 3.833 -72.420 1.00 87.31 131 TRP A O 1
ATOM 1062 N N . ILE A 1 132 ? 45.062 2.878 -70.432 1.00 86.06 132 ILE A N 1
ATOM 1063 C CA . ILE A 1 132 ? 46.448 2.508 -70.751 1.00 86.06 132 ILE A CA 1
ATOM 1064 C C . ILE A 1 132 ? 46.475 1.510 -71.913 1.00 86.06 132 ILE A C 1
ATOM 1066 O O . ILE A 1 132 ? 47.208 1.716 -72.883 1.00 86.06 132 ILE A O 1
ATOM 1070 N N . LEU A 1 133 ? 45.643 0.466 -71.872 1.00 82.50 133 LEU A N 1
ATOM 1071 C CA . LEU A 1 133 ? 45.571 -0.539 -72.938 1.00 82.50 133 LEU A CA 1
ATOM 1072 C C . LEU A 1 133 ? 45.157 0.077 -74.282 1.00 82.50 133 LEU A C 1
ATOM 1074 O O . LEU A 1 133 ? 45.771 -0.207 -75.314 1.00 82.50 133 LEU A O 1
ATOM 1078 N N . ILE A 1 134 ? 44.164 0.969 -74.270 1.00 83.81 134 ILE A N 1
ATOM 1079 C CA . ILE A 1 134 ? 43.714 1.691 -75.466 1.00 83.81 134 ILE A CA 1
ATOM 1080 C C . ILE A 1 134 ? 44.829 2.608 -75.989 1.00 83.81 134 ILE A C 1
ATOM 1082 O O . ILE A 1 134 ? 45.161 2.549 -77.174 1.00 83.81 134 ILE A O 1
ATOM 1086 N N . SER A 1 135 ? 45.468 3.395 -75.120 1.00 82.12 135 SER A N 1
ATOM 1087 C CA . SER A 1 135 ? 46.555 4.314 -75.495 1.00 82.12 135 SER A CA 1
ATOM 1088 C C . SER A 1 135 ? 47.745 3.580 -76.116 1.00 82.12 135 SER A C 1
ATOM 1090 O O . SER A 1 135 ? 48.295 4.021 -77.124 1.00 82.12 135 SER A O 1
ATOM 1092 N N . THR A 1 136 ? 48.102 2.415 -75.570 1.00 80.00 136 THR A N 1
ATOM 1093 C CA . THR A 1 136 ? 49.194 1.581 -76.097 1.00 80.00 136 THR A CA 1
ATOM 1094 C C . THR A 1 136 ? 48.856 1.053 -77.495 1.00 80.00 136 THR A C 1
ATOM 1096 O O . THR A 1 136 ? 49.691 1.089 -78.401 1.00 80.00 136 THR A O 1
ATOM 1099 N N . ARG A 1 137 ? 47.602 0.628 -77.707 1.00 76.81 137 ARG A N 1
ATOM 1100 C CA . ARG A 1 137 ? 47.114 0.158 -79.010 1.00 76.81 137 ARG A CA 1
ATOM 1101 C C . ARG A 1 137 ? 47.105 1.275 -80.061 1.00 76.81 137 ARG A C 1
ATOM 1103 O O . ARG A 1 137 ? 47.545 1.049 -81.188 1.00 76.81 137 ARG A O 1
ATOM 1110 N N . PHE A 1 138 ? 46.670 2.481 -79.693 1.00 78.62 138 PHE A N 1
ATOM 1111 C CA . PHE A 1 138 ? 46.703 3.650 -80.578 1.00 78.62 138 PHE A CA 1
ATOM 1112 C C . PHE A 1 138 ? 48.134 4.090 -80.922 1.00 78.62 138 PHE A C 1
ATOM 1114 O O . PHE A 1 138 ? 48.416 4.365 -82.089 1.00 78.62 138 PHE A O 1
ATOM 1121 N N . TYR A 1 139 ? 49.056 4.105 -79.952 1.00 74.25 139 TYR A N 1
ATOM 1122 C CA . TYR A 1 139 ? 50.456 4.473 -80.193 1.00 74.25 139 TYR A CA 1
ATOM 1123 C C . TYR A 1 139 ? 51.142 3.512 -81.175 1.00 74.25 139 TYR A C 1
ATOM 1125 O O . TYR A 1 139 ? 51.818 3.947 -82.109 1.00 74.25 139 TYR A O 1
ATOM 1133 N N . TYR A 1 140 ? 50.908 2.204 -81.026 1.00 72.75 140 TYR A N 1
ATOM 1134 C CA . TYR A 1 140 ? 51.454 1.194 -81.935 1.00 72.75 140 TYR A CA 1
ATOM 1135 C C . TYR A 1 140 ? 50.937 1.367 -83.372 1.00 72.75 140 TYR A C 1
ATOM 1137 O O . TYR A 1 140 ? 51.713 1.351 -84.328 1.00 72.75 140 TYR A O 1
ATOM 1145 N N . GLN A 1 141 ? 49.634 1.610 -83.536 1.00 75.19 141 GLN A N 1
ATOM 1146 C CA . GLN A 1 141 ? 49.021 1.809 -84.851 1.00 75.19 141 GLN A CA 1
ATOM 1147 C C . GLN A 1 141 ? 49.491 3.109 -85.529 1.00 75.19 141 GLN A C 1
ATOM 1149 O O . GLN A 1 141 ? 49.710 3.131 -86.742 1.00 75.19 141 GLN A O 1
ATOM 1154 N N . TYR A 1 142 ? 49.718 4.170 -84.750 1.00 75.31 142 TYR A N 1
ATOM 1155 C CA . TYR A 1 142 ? 50.266 5.435 -85.240 1.00 75.31 142 TYR A CA 1
ATOM 1156 C C . TYR A 1 142 ? 51.727 5.300 -85.705 1.00 75.31 142 TYR A C 1
ATOM 1158 O O . TYR A 1 142 ? 52.074 5.745 -86.802 1.00 75.31 142 TYR A O 1
ATOM 1166 N N . CYS A 1 143 ? 52.579 4.624 -84.924 1.00 73.38 143 CYS A N 1
ATOM 1167 C CA . CYS A 1 143 ? 53.963 4.344 -85.318 1.00 73.38 143 CYS A CA 1
ATOM 1168 C C . CYS A 1 143 ? 54.038 3.457 -86.569 1.00 73.38 143 CYS A C 1
ATOM 1170 O O . CYS A 1 143 ? 54.828 3.746 -87.468 1.00 73.38 143 CYS A O 1
ATOM 1172 N N . HIS A 1 144 ? 53.177 2.441 -86.679 1.00 72.75 144 HIS A N 1
ATOM 1173 C CA . HIS A 1 144 ? 53.130 1.568 -87.852 1.00 72.75 144 HIS A CA 1
ATOM 1174 C C . HIS A 1 144 ? 52.732 2.325 -89.133 1.00 72.75 144 HIS A C 1
ATOM 1176 O O . HIS A 1 144 ? 53.378 2.168 -90.168 1.00 72.75 144 HIS A O 1
ATOM 1182 N N . GLN A 1 145 ? 51.726 3.212 -89.083 1.00 74.94 145 GLN A N 1
ATOM 1183 C CA . GLN A 1 145 ? 51.367 4.042 -90.245 1.00 74.94 145 GLN A CA 1
ATOM 1184 C C . GLN A 1 145 ? 52.474 5.029 -90.642 1.00 74.94 145 GLN A C 1
ATOM 1186 O O . GLN A 1 145 ? 52.671 5.292 -91.831 1.00 74.94 145 GLN A O 1
ATOM 1191 N N . ARG A 1 146 ? 53.219 5.568 -89.670 1.00 72.31 146 ARG A N 1
ATOM 1192 C CA . ARG A 1 146 ? 54.320 6.500 -89.940 1.00 72.31 146 ARG A CA 1
ATOM 1193 C C . ARG A 1 146 ? 55.534 5.795 -90.556 1.00 72.31 146 ARG A C 1
ATOM 1195 O O . ARG A 1 146 ? 56.123 6.340 -91.484 1.00 72.31 146 ARG A O 1
ATOM 1202 N N . LEU A 1 147 ? 55.859 4.576 -90.117 1.00 67.31 147 LEU A N 1
ATOM 1203 C CA . LEU A 1 147 ? 56.934 3.762 -90.704 1.00 67.31 147 LEU A CA 1
ATOM 1204 C C . LEU A 1 147 ? 56.619 3.342 -92.153 1.00 67.31 147 LEU A C 1
ATOM 1206 O O . LEU A 1 147 ? 57.498 3.360 -93.015 1.00 67.31 147 LEU A O 1
ATOM 1210 N N . TYR A 1 148 ? 55.351 3.027 -92.440 1.00 65.88 148 TYR A N 1
ATOM 1211 C CA . TYR A 1 148 ? 54.901 2.661 -93.787 1.00 65.88 148 TYR A CA 1
ATOM 1212 C C . TYR A 1 148 ? 54.988 3.838 -94.776 1.00 65.88 148 TYR A C 1
ATOM 1214 O O . TYR A 1 148 ? 55.370 3.662 -95.927 1.00 65.88 148 TYR A O 1
ATOM 1222 N N . ARG A 1 149 ? 54.710 5.073 -94.330 1.00 66.69 149 ARG A N 1
ATOM 1223 C CA . ARG A 1 149 ? 54.902 6.268 -95.176 1.00 66.69 149 ARG A CA 1
ATOM 1224 C C . ARG A 1 149 ? 56.373 6.572 -95.467 1.00 66.69 149 ARG A C 1
ATOM 1226 O O . ARG A 1 149 ? 56.678 7.004 -96.570 1.00 66.69 149 ARG A O 1
ATOM 1233 N N . ILE A 1 150 ? 57.269 6.346 -94.505 1.00 70.31 150 ILE A N 1
ATOM 1234 C CA . ILE A 1 150 ? 58.709 6.605 -94.682 1.00 70.31 150 ILE A CA 1
ATOM 1235 C C . ILE A 1 150 ? 59.330 5.598 -95.662 1.00 70.31 150 ILE A C 1
ATOM 1237 O O . ILE A 1 150 ? 60.166 5.970 -96.477 1.00 70.31 150 ILE A O 1
ATOM 1241 N N . THR A 1 151 ? 58.889 4.340 -95.632 1.00 61.62 151 THR A N 1
ATOM 1242 C CA . THR A 1 151 ? 59.365 3.298 -96.561 1.00 61.62 151 THR A CA 1
ATOM 1243 C C . THR A 1 151 ? 58.779 3.442 -97.968 1.00 61.62 151 THR A C 1
ATOM 1245 O O . THR A 1 151 ? 59.484 3.198 -98.940 1.00 61.62 151 THR A O 1
ATOM 1248 N N . ALA A 1 152 ? 57.540 3.925 -98.100 1.00 60.97 152 ALA A N 1
ATOM 1249 C CA . ALA A 1 152 ? 56.923 4.211 -99.397 1.00 60.97 152 ALA A CA 1
ATOM 1250 C C . ALA A 1 152 ? 57.487 5.457 -100.115 1.00 60.97 152 ALA A C 1
ATOM 1252 O O . ALA A 1 152 ? 57.264 5.605 -101.309 1.00 60.97 152 ALA A O 1
ATOM 1253 N N . GLN A 1 153 ? 58.200 6.353 -99.419 1.00 60.38 153 GLN A N 1
ATOM 1254 C CA . GLN A 1 153 ? 58.919 7.485 -100.033 1.00 60.38 153 GLN A CA 1
ATOM 1255 C C . GLN A 1 153 ? 60.370 7.151 -100.429 1.00 60.38 153 GLN A C 1
ATOM 1257 O O . GLN A 1 153 ? 61.048 7.998 -101.003 1.00 60.38 153 GLN A O 1
ATOM 1262 N N . ALA A 1 154 ? 60.858 5.950 -100.098 1.00 58.03 154 ALA A N 1
ATOM 1263 C CA . ALA A 1 154 ? 62.228 5.504 -100.367 1.00 58.03 154 ALA A CA 1
ATOM 1264 C C . ALA A 1 154 ? 62.351 4.569 -101.592 1.00 58.03 154 ALA A C 1
ATOM 1266 O O . ALA A 1 154 ? 63.439 4.060 -101.856 1.00 58.03 154 ALA A O 1
ATOM 1267 N N . HIS A 1 155 ? 61.253 4.356 -102.323 1.00 48.94 155 HIS A N 1
ATOM 1268 C CA . HIS A 1 155 ? 61.181 3.656 -103.609 1.00 48.94 155 HIS A CA 1
ATOM 1269 C C . HIS A 1 155 ? 60.716 4.622 -104.698 1.00 48.94 155 HIS A C 1
ATOM 1271 O O . HIS A 1 155 ? 61.194 4.460 -105.842 1.00 48.94 155 HIS A O 1
#

Sequence (155 aa):
MQDPKHVFEKEVQALNHAKSVLREKNNSLEKLAKEYEMLSKDYEKLLGDARVITNISDRLQNRLNKANDELNRANRDLQSSSAEINRKNDLLQNTIDELTKARVSKKATTIVLMAAILLFLVSEVFWSLSWILISTRFYYQYCHQRLYRITAQAH